Protein AF-A0A8T5J8T0-F1 (afdb_monomer_lite)

Sequence (90 aa):
MPAQVPPEAQSIGRARGRLSASSLTTFLRCEKQWFLNYRIGLRGPLSPHQVMGIEVEDAFCAIIMHRAPKVNSVQELRDWLYTLVPKHAQ

pLDDT: mean 82.26, std 17.73, range [34.91, 95.25]

Radius of gyration: 20.95 Å; chains: 1; bounding box: 40×30×58 Å

Structure (mmCIF, N/CA/C/O backbone):
data_AF-A0A8T5J8T0-F1
#
_entry.id   AF-A0A8T5J8T0-F1
#
loop_
_atom_site.group_PDB
_atom_site.id
_atom_site.type_symbol
_atom_site.label_atom_id
_atom_site.label_alt_id
_atom_site.label_comp_id
_atom_site.label_asym_id
_atom_site.label_entity_id
_atom_site.label_seq_id
_atom_site.pdbx_PDB_ins_code
_atom_site.Cartn_x
_atom_site.Cartn_y
_atom_site.Cartn_z
_atom_site.occupancy
_atom_site.B_iso_or_equiv
_atom_site.auth_seq_id
_atom_site.auth_comp_id
_atom_site.auth_asym_id
_atom_site.auth_atom_id
_atom_site.pdbx_PDB_model_num
ATOM 1 N N . MET A 1 1 ? -24.159 5.686 -14.220 1.00 34.91 1 MET A N 1
ATOM 2 C CA . MET A 1 1 ? -23.179 6.627 -14.811 1.00 34.91 1 MET A CA 1
ATOM 3 C C . MET A 1 1 ? -22.955 6.186 -16.250 1.00 34.91 1 MET A C 1
ATOM 5 O O . MET A 1 1 ? -22.711 4.997 -16.422 1.00 34.91 1 MET A O 1
ATOM 9 N N . PRO A 1 2 ? -23.131 7.041 -17.271 1.00 37.09 2 PRO A N 1
ATOM 10 C CA . PRO A 1 2 ? -23.003 6.607 -18.660 1.00 37.09 2 PRO A CA 1
ATOM 11 C C . PRO A 1 2 ? -21.555 6.182 -18.940 1.00 37.09 2 PRO A C 1
ATOM 13 O O . PRO A 1 2 ? -20.616 6.858 -18.516 1.00 37.09 2 PRO A O 1
ATOM 16 N N . ALA A 1 3 ? -21.385 5.045 -19.615 1.00 50.81 3 ALA A N 1
ATOM 17 C CA . ALA A 1 3 ? -20.089 4.540 -20.051 1.00 50.81 3 ALA A CA 1
ATOM 18 C C . ALA A 1 3 ? -19.514 5.492 -21.110 1.00 50.81 3 ALA A C 1
ATOM 20 O O . ALA A 1 3 ? -20.090 5.645 -22.187 1.00 50.81 3 ALA A O 1
ATOM 21 N N . GLN A 1 4 ? -18.408 6.171 -20.799 1.00 38.66 4 GLN A N 1
ATOM 22 C C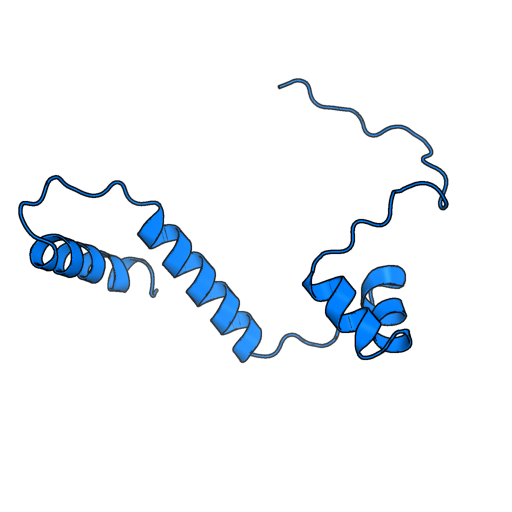A . GLN A 1 4 ? -17.703 6.978 -21.791 1.00 38.66 4 GLN A CA 1
ATOM 23 C C . GLN A 1 4 ? -16.919 6.050 -22.718 1.00 38.66 4 GLN A C 1
ATOM 25 O O . GLN A 1 4 ? -15.986 5.374 -22.287 1.00 38.66 4 GLN A O 1
ATOM 30 N N . VAL A 1 5 ? -17.312 6.021 -23.991 1.00 50.53 5 VAL A N 1
ATOM 31 C CA . VAL A 1 5 ? -16.523 5.416 -25.069 1.00 50.53 5 VAL A CA 1
ATOM 32 C C . VAL A 1 5 ? -15.220 6.222 -25.191 1.00 50.53 5 VAL A C 1
ATOM 34 O O . VAL A 1 5 ? -15.294 7.455 -25.250 1.00 50.53 5 VAL A O 1
ATOM 37 N N . PRO A 1 6 ? -14.031 5.589 -25.176 1.00 43.97 6 PRO A N 1
ATOM 38 C CA . PRO A 1 6 ? -12.782 6.329 -25.284 1.00 43.97 6 PRO A CA 1
ATOM 39 C C . PRO A 1 6 ? -12.710 7.001 -26.662 1.00 43.97 6 PRO A C 1
ATOM 41 O O . PRO A 1 6 ? -13.033 6.354 -27.658 1.00 43.97 6 PRO A O 1
ATOM 44 N N . PRO A 1 7 ? -12.300 8.278 -26.752 1.00 48.44 7 PRO A N 1
ATOM 45 C CA . PRO A 1 7 ? -12.222 8.963 -28.033 1.00 48.44 7 PRO A CA 1
ATOM 46 C C . PRO A 1 7 ? -11.170 8.295 -28.924 1.00 48.44 7 PRO A C 1
ATOM 48 O O . PRO A 1 7 ? -10.016 8.120 -28.521 1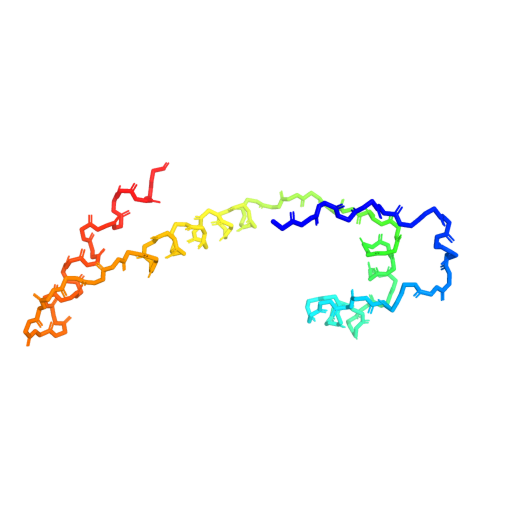.00 48.44 7 PRO A O 1
ATOM 51 N N . GLU A 1 8 ? -11.582 7.944 -30.141 1.00 50.38 8 GLU A N 1
ATOM 52 C CA . GLU A 1 8 ? -10.695 7.490 -31.205 1.00 50.38 8 GLU A CA 1
ATOM 53 C C . GLU A 1 8 ? -9.644 8.574 -31.491 1.00 50.38 8 GLU A C 1
ATOM 55 O O . GLU A 1 8 ? -9.957 9.753 -31.656 1.00 50.38 8 GLU A O 1
ATOM 60 N N . ALA A 1 9 ? -8.376 8.161 -31.514 1.00 49.53 9 ALA A N 1
ATOM 61 C CA . ALA A 1 9 ? -7.226 8.974 -31.904 1.00 49.53 9 ALA A CA 1
ATOM 62 C C . ALA A 1 9 ? -6.948 10.229 -31.045 1.00 49.53 9 ALA A C 1
ATOM 64 O O . ALA A 1 9 ? -6.853 11.351 -31.547 1.00 49.53 9 ALA A O 1
ATOM 65 N N . GLN A 1 10 ? -6.659 10.057 -29.750 1.00 45.12 10 GLN A N 1
ATOM 66 C CA . GLN A 1 10 ? -5.853 11.066 -29.054 1.00 45.12 10 GLN A CA 1
ATOM 67 C C . GLN A 1 10 ? -4.385 10.946 -29.478 1.00 45.12 10 GLN A C 1
ATOM 69 O O . GLN A 1 10 ? -3.655 10.055 -29.054 1.00 45.12 10 GLN A O 1
ATOM 74 N N . SER A 1 11 ? -3.982 11.882 -30.338 1.00 44.25 11 SER A N 1
ATOM 75 C CA . SER A 1 11 ? -2.600 12.241 -30.659 1.00 44.25 11 SER A CA 1
ATOM 76 C C . SER A 1 11 ? -1.638 12.021 -29.480 1.00 44.25 11 SER A C 1
ATOM 78 O O . SER A 1 11 ? -1.840 12.539 -28.377 1.00 44.25 11 SER A O 1
ATOM 80 N N . ILE A 1 12 ? -0.539 11.321 -29.778 1.00 50.22 12 ILE A N 1
ATOM 81 C CA . ILE A 1 12 ? 0.634 11.011 -28.937 1.00 50.22 12 ILE A CA 1
ATOM 82 C C . ILE A 1 12 ? 1.253 12.250 -28.230 1.00 50.22 12 ILE A C 1
ATOM 84 O O . ILE A 1 12 ? 2.144 12.107 -27.395 1.00 50.22 12 ILE A O 1
ATOM 88 N N . GLY A 1 13 ? 0.768 13.473 -28.487 1.00 44.53 13 GLY A N 1
ATOM 89 C CA . GLY A 1 13 ? 1.297 14.724 -27.932 1.00 44.53 13 GLY A CA 1
ATOM 90 C C . GLY A 1 13 ? 0.411 15.510 -26.951 1.00 44.53 13 GLY A C 1
ATOM 91 O O . GLY A 1 13 ? 0.845 16.577 -26.521 1.00 44.53 13 GLY A O 1
ATOM 92 N N . ARG A 1 14 ? -0.811 15.073 -26.589 1.00 46.34 14 ARG A N 1
ATOM 93 C CA . ARG A 1 14 ? -1.733 15.899 -25.758 1.00 46.34 14 ARG A CA 1
ATOM 94 C C . ARG A 1 14 ? -2.435 15.211 -24.583 1.00 46.34 14 ARG A C 1
ATOM 96 O O . ARG A 1 14 ? -3.322 15.808 -23.974 1.00 46.34 14 ARG A O 1
ATOM 103 N N . ALA A 1 15 ? -1.997 14.029 -24.165 1.00 52.84 15 ALA A N 1
ATOM 104 C CA . ALA A 1 15 ? -2.289 13.587 -22.805 1.00 52.84 15 ALA A CA 1
ATOM 105 C C . ALA A 1 15 ? -1.440 14.449 -21.858 1.00 52.84 15 ALA A C 1
ATOM 107 O O . ALA A 1 15 ? -0.224 14.268 -21.798 1.00 52.84 15 ALA A O 1
ATOM 108 N N . ARG A 1 16 ? -2.043 15.429 -21.163 1.00 58.31 16 ARG A N 1
ATOM 109 C CA . ARG A 1 16 ? -1.385 16.133 -20.045 1.00 58.31 16 ARG A CA 1
ATOM 110 C C . ARG A 1 16 ? -0.691 15.071 -19.199 1.00 58.31 16 ARG A C 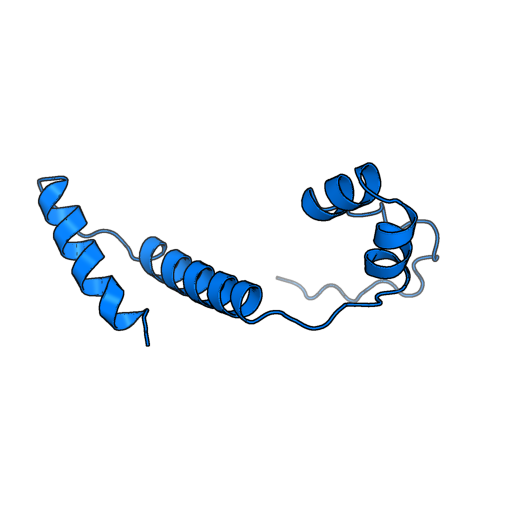1
ATOM 112 O O . ARG A 1 16 ? -1.377 14.202 -18.665 1.00 58.31 16 ARG A O 1
ATOM 119 N N . GLY A 1 17 ? 0.642 15.094 -19.163 1.00 65.25 17 GLY A N 1
ATOM 120 C CA . GLY A 1 17 ? 1.428 14.057 -18.506 1.00 65.25 17 GLY A CA 1
ATOM 121 C C . GLY A 1 17 ? 1.023 13.983 -17.043 1.00 65.25 17 GLY A C 1
ATOM 122 O O . GLY A 1 17 ? 1.424 14.831 -16.251 1.00 65.25 17 GLY A O 1
ATOM 123 N N . ARG A 1 18 ? 0.175 13.011 -16.696 1.00 71.69 18 ARG A N 1
ATOM 124 C CA . ARG A 1 18 ? -0.199 12.744 -15.312 1.00 71.69 18 ARG A CA 1
ATOM 125 C C . ARG A 1 18 ? 1.047 12.210 -14.626 1.00 71.69 18 ARG A C 1
ATOM 127 O O . ARG A 1 18 ? 1.397 11.046 -14.783 1.00 71.69 18 ARG A O 1
ATOM 134 N N . LEU A 1 19 ? 1.727 13.090 -13.907 1.00 74.38 19 LEU A N 1
ATOM 135 C CA . LEU A 1 19 ? 2.825 12.723 -13.032 1.00 74.38 19 LEU A CA 1
ATOM 136 C C . LEU A 1 19 ? 2.248 12.502 -11.639 1.00 74.38 19 LEU A C 1
ATOM 138 O O . LEU A 1 19 ? 1.715 13.428 -11.030 1.00 74.38 19 LEU A O 1
ATOM 142 N N . SER A 1 20 ? 2.345 11.273 -11.133 1.00 87.88 20 SER A N 1
ATOM 143 C CA . SER A 1 20 ? 2.196 11.048 -9.696 1.00 87.88 20 SER A CA 1
ATOM 144 C C . SER A 1 20 ? 3.368 11.700 -8.954 1.00 87.88 20 SER A C 1
ATOM 146 O O . SER A 1 20 ? 4.446 11.897 -9.524 1.00 87.88 20 SER A O 1
ATOM 148 N N . ALA A 1 21 ? 3.196 11.979 -7.661 1.00 89.44 21 ALA A N 1
ATOM 149 C CA . ALA A 1 21 ? 4.284 12.486 -6.823 1.00 89.44 21 ALA A CA 1
ATOM 150 C C . ALA A 1 21 ? 5.509 11.547 -6.843 1.00 89.44 21 ALA A C 1
ATOM 152 O O . ALA A 1 21 ? 6.640 12.009 -6.970 1.00 89.44 21 ALA A O 1
ATOM 153 N N . SER A 1 22 ? 5.289 10.227 -6.818 1.00 88.06 22 SER A N 1
ATOM 154 C CA . SER A 1 22 ? 6.349 9.213 -6.940 1.00 88.06 22 SER A CA 1
ATOM 155 C C . SER A 1 22 ? 7.060 9.228 -8.301 1.00 88.06 22 SER A C 1
ATOM 157 O O . SER A 1 22 ? 8.262 8.968 -8.393 1.00 88.06 22 SER A O 1
ATOM 159 N N . SER A 1 23 ? 6.340 9.571 -9.370 1.00 88.00 23 SER A N 1
ATOM 160 C CA . SER A 1 23 ? 6.913 9.729 -10.706 1.00 88.00 23 SER A CA 1
ATOM 161 C C . SER A 1 23 ? 7.796 10.978 -10.773 1.00 88.00 23 SER A C 1
ATOM 163 O O . SER A 1 23 ? 8.929 10.897 -11.244 1.00 88.00 23 SER A O 1
ATOM 165 N N . LEU A 1 24 ? 7.336 12.104 -10.212 1.00 90.25 24 LEU A N 1
ATOM 166 C CA . LEU A 1 24 ? 8.116 13.342 -10.143 1.00 90.25 24 LEU A CA 1
ATOM 167 C C . LEU A 1 24 ? 9.405 13.166 -9.330 1.00 90.25 24 LEU A C 1
ATOM 169 O O . LEU A 1 24 ? 10.471 13.580 -9.774 1.00 90.25 24 LEU A O 1
ATOM 173 N N . THR A 1 25 ? 9.344 12.513 -8.167 1.00 93.50 25 THR A N 1
ATOM 174 C CA . THR A 1 25 ? 10.556 12.261 -7.370 1.00 93.50 25 THR A CA 1
ATOM 175 C C . THR A 1 25 ? 11.543 11.352 -8.096 1.00 93.50 25 THR A C 1
ATOM 177 O O . THR A 1 25 ? 12.748 11.565 -7.993 1.00 93.50 25 THR A O 1
ATOM 180 N N . THR A 1 26 ? 11.059 10.375 -8.872 1.00 89.88 26 THR A N 1
ATOM 181 C CA . THR A 1 26 ? 11.930 9.543 -9.716 1.00 89.88 26 THR A CA 1
ATOM 182 C C . THR A 1 26 ? 12.598 10.377 -10.810 1.00 89.88 26 THR A C 1
ATOM 184 O O . THR A 1 26 ? 13.796 10.226 -11.023 1.00 89.88 26 THR A O 1
ATOM 187 N N . PHE A 1 27 ? 11.857 11.284 -11.458 1.00 90.75 27 PHE A N 1
ATOM 188 C CA . PHE A 1 27 ? 12.398 12.199 -12.468 1.00 90.75 27 PHE A CA 1
ATOM 189 C C . PHE A 1 27 ? 13.513 13.084 -11.897 1.00 90.75 27 PHE A C 1
ATOM 191 O O . PHE A 1 27 ? 14.609 13.108 -12.446 1.00 90.75 27 PHE A O 1
ATOM 198 N N . LEU A 1 28 ? 13.265 13.723 -10.746 1.00 93.69 28 LEU A N 1
ATOM 199 C CA . LEU A 1 28 ? 14.242 14.588 -10.073 1.00 93.69 28 LEU A CA 1
ATOM 200 C C . LEU A 1 28 ? 15.500 13.836 -9.605 1.00 93.69 28 LEU A C 1
ATOM 202 O O . LEU A 1 28 ? 16.561 14.440 -9.493 1.00 93.69 28 LEU A O 1
ATOM 206 N N . ARG A 1 29 ? 15.397 12.529 -9.318 1.00 95.00 29 ARG A N 1
ATOM 207 C CA . ARG A 1 29 ? 16.549 11.681 -8.964 1.00 95.00 29 ARG A CA 1
ATOM 208 C C . ARG A 1 29 ? 17.321 11.204 -10.194 1.00 95.00 29 ARG A C 1
ATOM 210 O O . ARG A 1 29 ? 18.547 11.220 -10.180 1.00 95.00 29 ARG A O 1
ATOM 217 N N . CYS A 1 30 ? 16.619 10.714 -11.217 1.00 94.62 30 CYS A N 1
ATOM 218 C CA . CYS A 1 30 ? 17.215 10.192 -12.444 1.00 94.62 30 CYS A CA 1
ATOM 219 C C . CYS A 1 30 ? 16.210 10.195 -13.608 1.00 94.62 30 CYS A C 1
ATOM 221 O O . CYS A 1 30 ? 15.337 9.328 -13.714 1.00 94.62 30 CYS A O 1
ATOM 223 N N . GLU A 1 31 ? 16.395 11.122 -14.548 1.00 93.00 31 GLU A N 1
ATOM 224 C CA . GLU A 1 31 ? 15.526 11.269 -15.722 1.00 93.00 31 GLU A CA 1
ATOM 225 C C . GLU A 1 31 ? 15.544 10.037 -16.637 1.00 93.00 31 GLU A C 1
ATOM 227 O O . GLU A 1 31 ? 14.503 9.635 -17.156 1.00 93.00 31 GLU A O 1
ATOM 232 N N . LYS A 1 32 ? 16.709 9.389 -16.805 1.00 92.81 32 LYS A N 1
ATOM 233 C CA . LYS A 1 32 ? 16.833 8.161 -17.612 1.00 92.81 32 LYS A CA 1
ATOM 234 C C . LYS A 1 32 ? 16.019 7.021 -17.009 1.00 92.81 32 LYS A C 1
ATOM 236 O O . LYS A 1 32 ? 15.266 6.367 -17.723 1.00 92.81 32 LYS A O 1
ATOM 241 N N . GLN A 1 33 ? 16.135 6.808 -15.699 1.00 90.81 33 GLN A N 1
ATOM 242 C CA . GLN A 1 33 ? 15.348 5.795 -14.995 1.00 90.81 33 GLN A CA 1
ATOM 243 C C . GLN A 1 33 ? 13.854 6.110 -15.088 1.00 90.81 33 GLN A C 1
ATOM 245 O O . GLN A 1 33 ? 13.049 5.218 -15.345 1.00 90.81 33 GLN A O 1
ATOM 250 N N . TRP A 1 34 ? 13.478 7.380 -14.929 1.00 91.25 34 TRP A N 1
ATOM 251 C CA . TRP A 1 34 ? 12.098 7.806 -15.106 1.00 91.25 34 TRP A CA 1
ATOM 252 C C . TRP A 1 34 ? 11.579 7.511 -16.521 1.00 91.25 34 TRP A C 1
ATOM 254 O O . TRP A 1 34 ? 10.505 6.935 -16.676 1.00 91.25 34 TRP A O 1
ATOM 264 N N . PHE A 1 35 ? 12.351 7.842 -17.556 1.00 89.50 35 PHE A N 1
ATOM 265 C CA . PHE A 1 35 ? 11.973 7.595 -18.945 1.00 89.50 35 PHE A CA 1
ATOM 266 C C . PHE A 1 35 ? 11.781 6.097 -19.225 1.00 89.50 35 PHE A C 1
ATOM 268 O O . PHE A 1 35 ? 10.735 5.696 -19.738 1.00 89.50 35 PHE A O 1
ATOM 275 N N . LEU A 1 36 ? 12.735 5.252 -18.818 1.00 89.94 36 LEU A N 1
ATOM 276 C CA . LEU A 1 36 ? 12.630 3.798 -18.985 1.00 89.94 36 LEU A CA 1
ATOM 277 C C . LEU A 1 36 ? 11.400 3.230 -18.252 1.00 89.94 36 LEU A C 1
ATOM 279 O O . LEU A 1 36 ? 10.637 2.460 -18.836 1.00 89.94 36 LEU A O 1
ATOM 283 N N . ASN A 1 37 ? 11.153 3.663 -17.013 1.00 87.69 37 ASN A N 1
ATOM 284 C CA . ASN A 1 37 ? 10.091 3.102 -16.176 1.00 87.69 37 ASN A CA 1
ATOM 285 C C . ASN A 1 37 ? 8.683 3.610 -16.533 1.00 87.69 37 ASN A C 1
ATOM 287 O O . ASN A 1 37 ? 7.731 2.831 -16.509 1.00 87.69 37 ASN A O 1
ATOM 291 N N . TYR A 1 38 ? 8.529 4.904 -16.838 1.00 83.94 38 TYR A N 1
ATOM 292 C CA . TYR A 1 38 ? 7.220 5.563 -16.978 1.00 83.94 38 TYR A CA 1
ATOM 293 C C . TYR A 1 38 ? 6.838 5.898 -18.425 1.00 83.94 38 TYR A C 1
ATOM 295 O O . TYR A 1 38 ? 5.648 6.025 -18.709 1.00 83.94 38 TYR A O 1
ATOM 303 N N . ARG A 1 39 ? 7.806 6.054 -19.342 1.00 84.06 39 ARG A N 1
ATOM 304 C CA . ARG A 1 39 ? 7.522 6.274 -20.774 1.00 84.06 39 ARG A CA 1
ATOM 305 C C . ARG A 1 39 ? 7.608 4.991 -21.588 1.00 84.06 39 ARG A C 1
ATOM 307 O O . ARG A 1 39 ? 6.728 4.763 -22.407 1.00 84.06 39 ARG A O 1
ATOM 314 N N . ILE A 1 40 ? 8.638 4.173 -21.363 1.00 88.62 40 ILE A N 1
ATOM 315 C CA . ILE A 1 40 ? 8.804 2.890 -22.071 1.00 88.62 40 ILE A CA 1
ATOM 316 C C . ILE A 1 40 ? 8.067 1.756 -21.345 1.00 88.62 40 ILE A C 1
ATOM 318 O O . ILE A 1 40 ? 7.552 0.851 -21.993 1.00 88.62 40 ILE A O 1
ATOM 322 N N . GLY A 1 41 ? 7.969 1.815 -20.013 1.00 86.56 41 GLY A N 1
ATOM 323 C CA . GLY A 1 41 ? 7.264 0.805 -19.219 1.00 86.56 41 GLY A CA 1
ATOM 324 C C . GLY A 1 41 ? 8.132 -0.382 -18.794 1.00 86.56 41 GLY A C 1
ATOM 325 O O . GLY A 1 41 ? 7.594 -1.414 -18.398 1.00 86.56 41 GLY A O 1
ATOM 326 N N . LEU A 1 42 ? 9.462 -0.253 -18.843 1.00 86.94 42 LEU A N 1
ATOM 327 C CA . LEU A 1 42 ? 10.367 -1.275 -18.318 1.00 86.94 42 LEU A CA 1
ATOM 328 C C . LEU A 1 42 ? 10.301 -1.260 -16.791 1.00 86.94 42 LEU A C 1
ATOM 330 O O . LEU A 1 42 ? 10.637 -0.262 -16.159 1.00 86.94 42 LEU A O 1
ATOM 334 N N . ARG A 1 43 ? 9.853 -2.358 -16.181 1.00 79.00 43 ARG A N 1
ATOM 335 C CA . ARG A 1 43 ? 9.791 -2.495 -14.721 1.00 79.00 43 ARG A CA 1
ATOM 336 C C . ARG A 1 43 ? 10.802 -3.529 -14.249 1.00 79.00 43 ARG A C 1
ATOM 338 O O . ARG A 1 43 ? 10.995 -4.554 -14.896 1.00 79.00 43 ARG A O 1
ATOM 345 N N . GLY A 1 44 ? 11.443 -3.241 -13.119 1.00 82.56 44 GLY A N 1
ATOM 346 C CA . GLY A 1 44 ? 12.272 -4.216 -12.415 1.00 82.56 44 GLY A CA 1
ATOM 347 C C . GLY A 1 44 ? 11.426 -5.296 -11.726 1.00 82.56 44 GLY A C 1
ATOM 348 O O . GLY A 1 44 ? 10.207 -5.137 -11.611 1.00 82.56 44 GLY A O 1
ATOM 349 N N . PRO A 1 45 ? 12.060 -6.382 -11.253 1.00 84.75 45 PRO A N 1
ATOM 350 C CA . PRO A 1 45 ? 11.376 -7.414 -10.483 1.00 84.75 45 PRO A CA 1
ATOM 351 C C . PRO A 1 45 ? 10.803 -6.834 -9.184 1.00 84.75 45 PRO A C 1
ATOM 353 O O . PRO A 1 45 ? 11.424 -5.982 -8.545 1.00 84.75 45 PRO A O 1
ATOM 356 N N . LEU A 1 46 ? 9.621 -7.311 -8.787 1.00 85.31 46 LEU A N 1
ATOM 357 C CA . LEU A 1 46 ? 9.033 -6.979 -7.492 1.00 85.31 46 LEU A CA 1
ATOM 358 C C . LEU A 1 46 ? 9.862 -7.626 -6.382 1.00 85.31 46 LEU A C 1
ATOM 360 O O . LEU A 1 46 ? 10.113 -8.830 -6.398 1.00 85.31 46 LEU A O 1
ATOM 364 N N . SER A 1 47 ? 10.281 -6.820 -5.412 1.00 90.88 47 SER A N 1
ATOM 365 C CA . SER A 1 47 ? 10.938 -7.334 -4.209 1.00 90.88 47 SER A CA 1
ATOM 366 C C . SER A 1 47 ? 9.904 -7.834 -3.188 1.00 90.88 47 SER A C 1
ATOM 368 O O . SER A 1 47 ? 8.815 -7.260 -3.107 1.00 90.88 47 SER A O 1
ATOM 370 N N . PRO A 1 48 ? 10.238 -8.829 -2.340 1.00 92.94 48 PRO A N 1
ATOM 371 C CA . PRO A 1 48 ? 9.332 -9.303 -1.288 1.00 92.94 48 PRO A CA 1
ATOM 372 C C . PRO A 1 48 ? 8.834 -8.189 -0.355 1.00 92.94 48 PRO A C 1
ATOM 374 O O . PRO A 1 48 ? 7.686 -8.202 0.069 1.00 92.94 48 PRO A O 1
ATOM 377 N N . HIS A 1 49 ? 9.667 -7.178 -0.095 1.00 92.62 49 HIS A N 1
ATOM 378 C CA . HIS A 1 49 ? 9.298 -6.014 0.713 1.00 92.62 49 HIS A CA 1
ATOM 379 C C . HIS A 1 49 ? 8.190 -5.171 0.070 1.00 92.62 49 HIS A C 1
ATOM 381 O O . HIS A 1 49 ? 7.331 -4.658 0.777 1.00 92.62 49 HIS A O 1
ATOM 387 N N . GLN A 1 50 ? 8.195 -5.028 -1.259 1.00 91.12 50 GLN A N 1
ATOM 388 C CA . GLN A 1 50 ? 7.133 -4.307 -1.967 1.00 91.12 50 GLN A CA 1
ATOM 389 C C . GLN A 1 50 ? 5.818 -5.075 -1.921 1.00 91.12 50 GLN A C 1
ATOM 391 O O . GLN A 1 50 ? 4.779 -4.458 -1.724 1.00 91.12 50 GLN A O 1
ATOM 396 N N . VAL A 1 51 ? 5.871 -6.401 -2.069 1.00 93.00 51 VAL A N 1
ATOM 397 C CA . VAL A 1 51 ? 4.685 -7.257 -1.944 1.00 93.00 51 VAL A CA 1
ATOM 398 C C . VAL A 1 51 ? 4.115 -7.147 -0.533 1.00 93.00 51 VAL A C 1
ATOM 400 O O . VAL A 1 51 ? 2.955 -6.795 -0.378 1.00 93.00 51 VAL A O 1
ATOM 403 N N . MET A 1 52 ? 4.950 -7.321 0.496 1.00 93.62 52 MET A N 1
ATOM 404 C CA . MET A 1 52 ? 4.518 -7.184 1.889 1.00 93.62 52 MET A CA 1
ATOM 405 C C . MET A 1 52 ? 3.926 -5.799 2.183 1.00 93.62 52 MET A C 1
ATOM 407 O O . MET A 1 52 ? 2.904 -5.706 2.853 1.00 93.62 52 MET A O 1
ATOM 411 N N . GLY A 1 53 ? 4.523 -4.730 1.647 1.00 93.81 53 GLY A N 1
ATOM 412 C CA . GLY A 1 53 ? 3.990 -3.377 1.802 1.00 93.81 53 GLY A CA 1
ATOM 413 C C . GLY A 1 53 ? 2.578 -3.216 1.231 1.00 93.81 53 GLY A C 1
ATOM 414 O O . GLY A 1 53 ? 1.749 -2.585 1.876 1.00 93.81 53 GLY A O 1
ATOM 415 N N . ILE A 1 54 ? 2.300 -3.816 0.068 1.00 93.25 54 ILE A N 1
ATOM 416 C CA . ILE A 1 54 ? 0.969 -3.795 -0.558 1.00 93.25 54 ILE A CA 1
ATOM 417 C C . ILE A 1 54 ? -0.045 -4.549 0.308 1.00 93.25 54 ILE A C 1
ATOM 419 O O . ILE A 1 54 ? -1.099 -3.996 0.605 1.00 93.25 54 ILE A O 1
ATOM 423 N N . GLU A 1 55 ? 0.288 -5.763 0.757 1.00 94.25 55 GLU A N 1
ATOM 424 C CA . GLU A 1 55 ? -0.607 -6.573 1.601 1.00 94.25 55 GLU A CA 1
ATOM 425 C C . GLU A 1 55 ? -0.944 -5.858 2.921 1.00 94.25 55 GLU A C 1
ATOM 427 O O . GLU A 1 55 ? -2.098 -5.800 3.340 1.00 94.25 55 GLU A O 1
ATOM 432 N N . VAL A 1 56 ? 0.056 -5.243 3.565 1.00 94.44 56 VAL A N 1
ATOM 433 C CA . VAL A 1 56 ? -0.151 -4.481 4.806 1.00 94.44 56 VAL A CA 1
ATOM 434 C C . VAL A 1 56 ? -0.987 -3.223 4.565 1.00 94.44 56 VAL A C 1
ATOM 436 O O . VAL A 1 56 ? -1.842 -2.897 5.390 1.00 94.44 56 VAL A O 1
ATOM 439 N N . GLU A 1 57 ? -0.751 -2.501 3.465 1.00 95.25 57 GLU A N 1
ATOM 440 C CA . GLU A 1 57 ? -1.526 -1.307 3.111 1.00 95.25 57 GLU A CA 1
ATOM 441 C C . GLU A 1 57 ? -2.995 -1.653 2.851 1.00 95.25 57 GLU A C 1
ATOM 443 O O . GLU A 1 57 ? -3.877 -0.950 3.351 1.00 95.25 57 GLU A O 1
ATOM 448 N N . ASP A 1 58 ? -3.263 -2.747 2.136 1.00 94.75 58 ASP A N 1
ATOM 449 C CA . ASP A 1 58 ? -4.624 -3.194 1.838 1.00 94.75 58 ASP A CA 1
ATOM 450 C C . ASP A 1 58 ? -5.359 -3.644 3.109 1.00 94.75 58 ASP A C 1
ATOM 452 O O . ASP A 1 58 ? -6.450 -3.152 3.408 1.00 94.75 58 ASP A O 1
ATOM 456 N N . ALA A 1 59 ? -4.718 -4.467 3.947 1.00 94.12 59 ALA A N 1
ATOM 457 C CA . ALA A 1 59 ? -5.266 -4.882 5.239 1.00 94.12 59 ALA A CA 1
ATOM 458 C C . ALA A 1 59 ? -5.557 -3.683 6.160 1.00 94.12 59 ALA A C 1
ATOM 460 O O . ALA A 1 59 ? -6.609 -3.610 6.804 1.00 94.12 59 ALA A O 1
ATOM 461 N N . PHE A 1 60 ? -4.649 -2.705 6.211 1.00 94.19 60 PHE A N 1
ATOM 462 C CA . PHE A 1 60 ? -4.854 -1.485 6.987 1.00 94.19 60 PHE A CA 1
ATOM 463 C C . PHE A 1 60 ? -6.033 -0.665 6.452 1.00 94.19 60 PHE A C 1
ATOM 465 O O . PHE A 1 60 ? -6.894 -0.254 7.236 1.00 94.19 60 PHE A O 1
ATOM 472 N N . CYS A 1 61 ? -6.109 -0.471 5.131 1.00 94.25 61 CYS A N 1
ATOM 473 C CA . CYS A 1 61 ? -7.230 0.194 4.469 1.00 94.25 61 CYS A CA 1
ATOM 474 C C . CYS A 1 61 ? -8.561 -0.503 4.785 1.00 94.25 61 CYS A C 1
ATOM 476 O O . CYS A 1 61 ? -9.541 0.158 5.138 1.00 94.25 61 CYS A O 1
ATOM 478 N N . ALA A 1 62 ? -8.590 -1.833 4.740 1.00 93.44 62 ALA A N 1
ATOM 479 C CA . ALA A 1 62 ? -9.771 -2.616 5.071 1.00 93.44 62 ALA A CA 1
ATOM 480 C C . ALA A 1 62 ? -10.221 -2.394 6.523 1.00 93.44 62 ALA A C 1
ATOM 482 O O . ALA A 1 62 ? -11.417 -2.229 6.769 1.00 93.44 62 ALA A O 1
ATOM 483 N N . ILE A 1 63 ? -9.286 -2.325 7.481 1.00 94.00 63 ILE A N 1
ATOM 484 C CA . ILE A 1 63 ? -9.584 -2.053 8.897 1.00 94.00 63 ILE A CA 1
ATOM 485 C C . ILE A 1 63 ? -10.195 -0.658 9.078 1.00 94.00 63 ILE A C 1
ATOM 487 O O . ILE A 1 63 ? -11.228 -0.528 9.737 1.00 94.00 63 ILE A O 1
ATOM 491 N N . ILE A 1 64 ? -9.602 0.385 8.488 1.00 91.56 64 ILE A N 1
ATOM 492 C CA . ILE A 1 64 ? -10.081 1.770 8.665 1.00 91.56 64 ILE A CA 1
ATOM 493 C C . ILE A 1 64 ? -11.415 2.045 7.962 1.00 91.56 64 ILE A C 1
ATOM 495 O O . ILE A 1 64 ? -12.119 2.980 8.340 1.00 91.56 64 ILE A O 1
ATOM 499 N N . MET A 1 65 ? -11.786 1.240 6.962 1.00 93.56 65 MET A N 1
ATOM 500 C CA . MET A 1 65 ? -13.090 1.341 6.302 1.00 93.56 65 MET A CA 1
ATOM 501 C C . MET A 1 65 ? -14.245 0.787 7.153 1.00 93.56 65 MET A C 1
ATOM 503 O O . MET A 1 65 ? -15.410 1.007 6.808 1.00 93.56 65 MET A O 1
ATOM 507 N N . HIS A 1 66 ? -13.974 0.105 8.275 1.00 92.75 66 HIS A N 1
ATOM 508 C CA . HIS A 1 66 ? -15.034 -0.329 9.189 1.00 92.75 66 HIS A CA 1
ATOM 509 C C . HIS A 1 66 ? -15.712 0.861 9.862 1.00 92.75 66 HIS A C 1
ATOM 511 O O . HIS A 1 66 ? -15.077 1.792 10.358 1.00 92.75 66 HIS A O 1
ATOM 517 N N . ARG A 1 67 ? -17.041 0.792 9.961 1.00 92.31 67 ARG A N 1
ATOM 518 C CA . ARG A 1 67 ? -17.802 1.762 10.744 1.00 92.31 67 ARG A CA 1
ATOM 519 C C . ARG A 1 67 ? -17.508 1.557 12.227 1.00 92.31 67 ARG A C 1
ATOM 521 O O . ARG A 1 67 ? -17.842 0.512 12.782 1.00 92.31 67 ARG A O 1
ATOM 528 N N . ALA A 1 68 ? -16.951 2.582 12.864 1.00 91.12 68 ALA A N 1
ATOM 529 C CA . ALA A 1 68 ? -16.668 2.546 14.290 1.00 91.12 68 ALA A CA 1
ATOM 530 C C . ALA A 1 68 ? -17.954 2.324 15.120 1.00 91.12 68 ALA A C 1
ATOM 532 O O . ALA A 1 68 ? -18.981 2.967 14.850 1.00 91.12 68 ALA A O 1
ATOM 533 N N . PRO A 1 69 ? -17.920 1.436 16.129 1.00 92.06 69 PRO A N 1
ATOM 534 C CA . PRO A 1 69 ? -19.017 1.256 17.068 1.00 92.06 69 PRO A CA 1
ATOM 535 C C . PRO A 1 69 ? -19.147 2.469 17.995 1.00 92.06 69 PRO A C 1
ATOM 537 O O . PRO A 1 69 ? -18.220 3.263 18.162 1.00 92.06 69 PRO A O 1
ATOM 5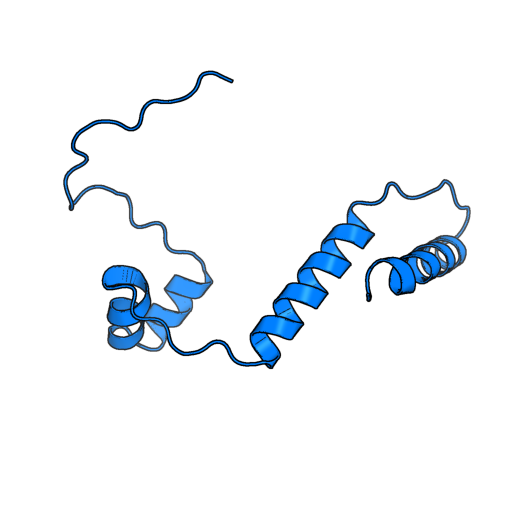40 N N . LYS A 1 70 ? -20.314 2.610 18.631 1.00 91.94 70 LYS A N 1
ATOM 541 C CA . LYS A 1 70 ? -20.515 3.627 19.666 1.00 91.94 70 LYS A CA 1
ATOM 542 C C . LYS A 1 70 ? -19.810 3.165 20.944 1.00 91.94 70 LYS A C 1
ATOM 544 O O . LYS A 1 70 ? -20.261 2.215 21.575 1.00 91.94 70 LYS A O 1
ATOM 549 N N . VAL A 1 71 ? -18.717 3.831 21.290 1.00 94.00 71 VAL A N 1
ATOM 550 C CA . VAL A 1 71 ? -17.877 3.550 22.465 1.00 94.00 71 VAL A CA 1
ATOM 551 C C . VAL A 1 71 ? -17.728 4.808 23.312 1.00 94.00 71 VAL A C 1
ATOM 553 O O . VAL A 1 71 ? -17.871 5.920 22.799 1.00 94.00 71 VAL A O 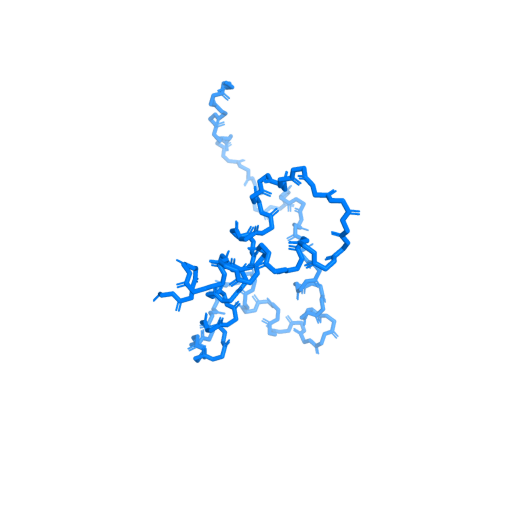1
ATOM 556 N N . ASN A 1 72 ? -17.456 4.637 24.604 1.00 91.44 72 ASN A N 1
ATOM 557 C CA . ASN A 1 72 ? -17.385 5.746 25.559 1.00 91.44 72 ASN A CA 1
ATOM 558 C C . ASN A 1 72 ? -15.941 6.182 25.852 1.00 91.44 72 ASN A C 1
ATOM 560 O O . ASN A 1 72 ? -15.731 7.198 26.515 1.00 91.44 72 ASN A O 1
ATOM 564 N N . SER A 1 73 ? -14.941 5.444 25.354 1.00 94.81 73 SER A N 1
ATOM 565 C CA . SER A 1 73 ? -13.525 5.765 25.541 1.00 94.81 73 SER A CA 1
ATOM 566 C C . SER A 1 73 ? -12.661 5.415 24.323 1.00 94.81 73 SER A C 1
ATOM 568 O O . SER A 1 73 ? -12.994 4.560 23.504 1.00 94.81 73 SER A O 1
ATOM 570 N N . VAL A 1 74 ? -11.498 6.070 24.217 1.00 93.56 74 VAL A N 1
ATOM 571 C CA . VAL A 1 74 ? -10.488 5.762 23.185 1.00 93.56 74 VAL A CA 1
ATOM 572 C C . VAL A 1 74 ? -9.915 4.355 23.372 1.00 93.56 74 VAL A C 1
ATOM 574 O O . VAL A 1 74 ? -9.541 3.712 22.393 1.00 93.56 74 VAL A O 1
ATOM 577 N N . GLN A 1 75 ? -9.850 3.866 24.612 1.00 94.81 75 GLN A N 1
ATOM 578 C CA . GLN A 1 75 ? -9.335 2.530 24.898 1.00 94.81 75 GLN A CA 1
ATOM 579 C C . GLN A 1 75 ? -10.269 1.449 24.345 1.00 94.81 75 GLN A C 1
ATOM 581 O O . GLN A 1 75 ? -9.805 0.578 23.620 1.00 94.81 75 GLN A O 1
ATOM 586 N N . GLU A 1 76 ? -11.582 1.582 24.556 1.00 93.75 76 GLU A N 1
ATOM 587 C CA . GLU A 1 76 ? -12.584 0.681 23.965 1.00 93.75 76 GLU A CA 1
ATOM 588 C C . GLU A 1 76 ? -12.515 0.661 22.430 1.00 93.75 76 GLU A C 1
ATOM 590 O O . GLU A 1 76 ? -12.659 -0.392 21.808 1.00 93.75 76 GLU A O 1
ATOM 595 N N . LEU A 1 77 ? -12.252 1.815 21.803 1.00 92.88 77 LEU A N 1
ATOM 596 C CA . LEU A 1 77 ? -12.064 1.891 20.354 1.00 92.88 77 LEU A CA 1
ATOM 597 C C . LEU A 1 77 ? -10.822 1.114 19.895 1.00 92.88 77 LEU A C 1
ATOM 599 O O . LEU A 1 77 ? -10.869 0.420 18.881 1.00 92.88 77 LEU A O 1
ATOM 603 N N . ARG A 1 78 ? -9.709 1.235 20.629 1.00 93.62 78 ARG A N 1
ATOM 604 C CA . ARG A 1 78 ? -8.466 0.505 20.336 1.00 93.62 78 ARG A CA 1
ATOM 605 C C . ARG A 1 78 ? -8.659 -0.994 20.486 1.00 93.62 78 ARG A C 1
ATOM 607 O O . ARG A 1 78 ? -8.262 -1.735 19.594 1.00 93.62 78 ARG A O 1
ATOM 614 N N . ASP A 1 79 ? -9.294 -1.421 21.570 1.00 94.31 79 ASP A N 1
ATOM 615 C CA . ASP A 1 79 ? -9.549 -2.834 21.832 1.00 94.31 79 ASP A CA 1
ATOM 616 C C . ASP A 1 79 ? -10.405 -3.434 20.7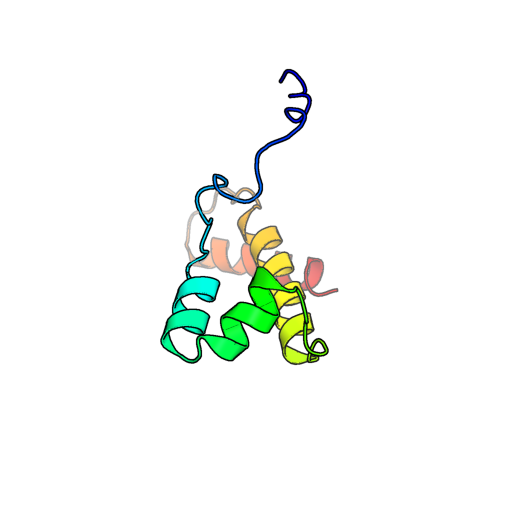09 1.00 94.31 79 ASP A C 1
ATOM 618 O O . ASP A 1 79 ? -10.065 -4.485 20.167 1.00 94.31 79 ASP A O 1
ATOM 622 N N . TRP A 1 80 ? -11.441 -2.713 20.260 1.00 94.12 80 TRP A N 1
ATOM 623 C CA . TRP A 1 80 ? -12.229 -3.092 19.086 1.00 94.12 80 TRP A CA 1
ATOM 624 C C . TRP A 1 80 ? -11.384 -3.186 17.805 1.00 94.12 80 TRP A C 1
ATOM 626 O O . TRP A 1 80 ? -11.468 -4.201 17.111 1.00 94.12 80 TRP A O 1
ATOM 636 N N . LEU A 1 81 ? -10.541 -2.191 17.503 1.00 93.38 81 LEU A N 1
ATOM 637 C CA . LEU A 1 81 ? -9.651 -2.224 16.332 1.00 93.38 81 LEU A CA 1
ATOM 638 C C . LEU A 1 81 ? -8.725 -3.448 16.355 1.00 93.38 81 LEU A C 1
ATOM 640 O O . LEU A 1 81 ? -8.568 -4.119 15.335 1.00 93.38 81 LEU A O 1
ATOM 644 N N . TYR A 1 82 ? -8.162 -3.793 17.516 1.00 93.19 82 TYR A N 1
ATOM 645 C CA . TYR A 1 82 ? -7.296 -4.965 17.652 1.00 93.19 82 TYR A CA 1
ATOM 646 C C . TYR A 1 82 ? -8.028 -6.288 17.404 1.00 93.19 82 TYR A C 1
ATOM 648 O O . TYR A 1 82 ? -7.405 -7.238 16.932 1.00 93.19 82 TYR A O 1
ATOM 656 N N . THR A 1 83 ? -9.350 -6.356 17.609 1.00 93.69 83 THR A N 1
ATOM 657 C CA . THR A 1 83 ? -10.136 -7.542 17.213 1.00 93.69 83 THR A CA 1
ATOM 658 C C . THR A 1 83 ? -10.246 -7.731 15.695 1.00 93.69 83 THR A C 1
ATOM 660 O O . THR A 1 83 ? -10.560 -8.832 15.236 1.00 93.69 83 THR A O 1
ATOM 663 N N . LEU A 1 84 ? -10.009 -6.678 14.904 1.00 93.25 84 LEU A N 1
ATOM 664 C CA . LEU A 1 84 ? -10.071 -6.726 13.441 1.00 93.25 84 LEU A CA 1
ATOM 665 C C . LEU A 1 84 ? -8.742 -7.158 12.816 1.00 93.25 84 LEU A C 1
ATOM 667 O O . LEU A 1 84 ? -8.761 -7.810 11.778 1.00 93.25 84 LEU A O 1
ATOM 671 N N . VAL A 1 85 ? -7.609 -6.866 13.461 1.00 92.00 85 VAL A N 1
ATOM 672 C CA . VAL A 1 85 ? -6.262 -7.215 12.972 1.00 92.00 85 VAL A CA 1
ATOM 673 C C . VAL A 1 85 ? -6.127 -8.692 12.568 1.00 92.00 85 VAL A C 1
ATOM 675 O O . VAL A 1 85 ? -5.784 -8.939 11.415 1.00 92.00 85 VAL A O 1
ATOM 678 N N . PRO A 1 86 ? -6.447 -9.695 13.413 1.00 92.00 86 PRO A N 1
ATOM 679 C CA . PRO A 1 86 ? -6.281 -11.102 13.031 1.00 92.00 86 PRO A CA 1
ATOM 680 C C . PRO A 1 86 ? -7.215 -11.554 11.898 1.00 92.00 86 PRO A C 1
ATOM 682 O O . PRO A 1 86 ? -6.982 -12.604 11.308 1.00 92.00 86 PRO A O 1
ATOM 685 N N . LYS A 1 87 ? -8.276 -10.794 11.593 1.00 90.75 87 LYS A N 1
ATOM 686 C CA . LYS A 1 87 ? -9.201 -11.101 10.490 1.00 90.75 87 LYS A CA 1
ATOM 687 C C . LYS A 1 87 ? -8.667 -10.645 9.134 1.00 90.75 87 LYS A C 1
ATOM 689 O O . LYS A 1 87 ? -9.056 -11.221 8.130 1.00 90.75 87 LYS A O 1
ATOM 694 N N . HIS A 1 88 ? -7.814 -9.620 9.125 1.00 87.44 88 HIS A N 1
ATOM 695 C CA . HIS A 1 88 ? -7.234 -9.023 7.914 1.00 87.44 88 HIS A CA 1
ATOM 696 C C . HIS A 1 88 ? -5.739 -9.334 7.750 1.00 87.44 88 HIS A C 1
ATOM 698 O O . HIS A 1 88 ? -5.124 -8.858 6.809 1.00 87.44 88 HIS A O 1
ATOM 704 N N . ALA A 1 89 ? -5.146 -10.110 8.663 1.00 77.88 89 ALA A N 1
ATOM 705 C CA . ALA A 1 89 ? -3.740 -10.524 8.630 1.00 77.88 89 ALA A CA 1
ATOM 706 C C . ALA A 1 89 ? -3.537 -11.974 8.127 1.00 77.88 89 ALA A C 1
ATOM 708 O O . ALA A 1 89 ? -2.521 -12.587 8.456 1.00 77.88 89 ALA A O 1
ATOM 709 N N . GLN A 1 90 ? -4.520 -12.533 7.409 1.00 62.59 90 GLN A N 1
ATOM 710 C CA . GLN A 1 90 ? -4.464 -13.862 6.774 1.00 62.59 90 GLN A CA 1
ATOM 711 C C . GLN A 1 90 ? -4.088 -13.731 5.305 1.00 62.59 90 GLN A C 1
ATOM 713 O O . GLN A 1 90 ? -3.313 -14.594 4.840 1.00 62.59 90 GLN A O 1
#

Foldseek 3Di:
DDDDDPDPDDPPPPPPPPQDPVLVVCCVVPVVVSCCCPVVNDDDDDDPVNVVVVLVVVLVVVLVPDDQDDDDDPVVSVVVSVVSNVVSVD

Secondary structure (DSSP, 8-state):
----PPPTT--TT-S-----HHHHHHHHH-HHHHIIIIII---PPPPHHHHHHHHHHHHHHHHHTSPPP--SSHHHHHHHHHHHHHHH--